Protein AF-A0A6M1SS33-F1 (afdb_monomer_lite)

Foldseek 3Di:
DQAQDDDPQWHFHAWDDADPVGTWTWIARNVVRDIDID

InterPro domains:
  IPR011009 Protein kinase-like d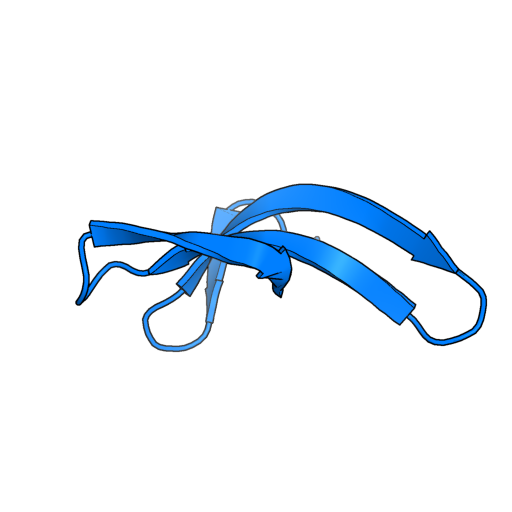omain superfamily [SSF56112] (5-38)

pLDDT: mean 95.75, std 4.2, range [75.06, 98.44]

Organism: NCBI:txid2709311

Radius of gyration: 9.82 Å; chains: 1; bounding box: 25×20×22 Å

Secondary structure (DSSP, 8-state):
--TT-EETTEEEEEEEEEETTEEEEEEEETTTTEEEE-

Sequence (38 aa):
MMIGKKISQYKIAEKIGEGGMGVVYLARDTKLDRDVAL

Structure (mmCIF, N/CA/C/O backbone):
data_AF-A0A6M1SS33-F1
#
_entry.id   AF-A0A6M1SS33-F1
#
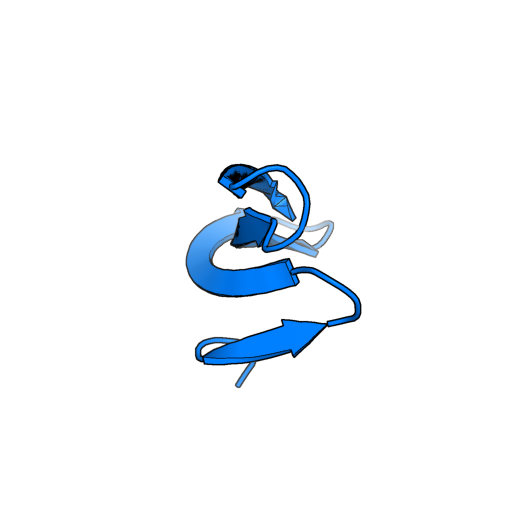loop_
_atom_site.group_PDB
_atom_site.id
_atom_site.type_symbol
_atom_site.label_atom_id
_atom_site.label_alt_id
_atom_site.label_comp_id
_atom_site.label_asym_id
_atom_site.label_entity_id
_atom_site.label_seq_id
_atom_site.pdbx_PDB_ins_code
_atom_site.Cartn_x
_atom_site.Cartn_y
_atom_site.Cartn_z
_atom_site.occupancy
_atom_site.B_iso_or_equiv
_atom_site.auth_seq_id
_atom_site.auth_comp_id
_atom_site.auth_asym_id
_atom_site.auth_atom_id
_atom_site.pdbx_PDB_model_num
ATOM 1 N N . MET A 1 1 ? 3.590 -13.207 -1.156 1.00 75.06 1 MET A N 1
ATOM 2 C CA . MET A 1 1 ? 2.127 -12.989 -1.208 1.00 75.06 1 MET A CA 1
ATOM 3 C C . MET A 1 1 ? 1.780 -11.804 -0.309 1.00 75.06 1 MET A C 1
ATOM 5 O O . MET A 1 1 ? 1.836 -11.958 0.903 1.00 75.06 1 MET A O 1
ATOM 9 N N . MET A 1 2 ? 1.548 -10.611 -0.873 1.00 87.62 2 MET A N 1
ATOM 10 C CA . MET A 1 2 ? 1.185 -9.404 -0.096 1.00 87.62 2 MET A CA 1
ATOM 11 C C . MET A 1 2 ? -0.316 -9.086 -0.134 1.00 87.62 2 MET A C 1
ATOM 13 O O . MET A 1 2 ? -0.826 -8.503 0.814 1.00 87.62 2 MET A O 1
ATOM 17 N N . ILE A 1 3 ? -1.029 -9.500 -1.184 1.00 93.44 3 ILE A N 1
ATOM 18 C CA . ILE A 1 3 ? -2.477 -9.292 -1.331 1.00 93.44 3 ILE A CA 1
ATOM 19 C C . ILE A 1 3 ? -3.236 -9.898 -0.145 1.00 93.44 3 ILE A C 1
ATOM 21 O O . ILE A 1 3 ? -2.932 -11.005 0.297 1.00 93.44 3 ILE A O 1
ATOM 25 N N . GLY A 1 4 ? -4.200 -9.148 0.392 1.00 91.25 4 GLY A N 1
ATOM 26 C CA . GLY A 1 4 ? -4.994 -9.521 1.562 1.00 91.25 4 GLY A CA 1
ATOM 27 C C . GLY A 1 4 ? -4.286 -9.309 2.903 1.00 91.25 4 GLY A C 1
ATOM 28 O O . GLY A 1 4 ? -4.941 -9.353 3.946 1.00 91.25 4 GLY A O 1
ATOM 29 N N . LYS A 1 5 ? -2.974 -9.034 2.909 1.00 96.06 5 LYS A N 1
ATOM 30 C CA . LYS A 1 5 ? -2.222 -8.767 4.137 1.00 96.06 5 LYS A CA 1
ATOM 31 C C . LYS A 1 5 ? -2.550 -7.376 4.675 1.00 96.06 5 LYS A C 1
ATOM 33 O O . LYS A 1 5 ? -2.712 -6.415 3.923 1.00 96.06 5 LYS A O 1
ATOM 38 N N . LYS A 1 6 ? -2.601 -7.266 6.002 1.00 96.19 6 LYS A N 1
ATOM 39 C CA . LYS A 1 6 ? -2.658 -5.986 6.707 1.00 96.19 6 LYS A CA 1
ATOM 40 C C . LYS A 1 6 ? -1.251 -5.566 7.132 1.00 96.19 6 LYS A C 1
ATOM 42 O O . LYS A 1 6 ? -0.540 -6.346 7.765 1.00 96.19 6 LYS A O 1
ATOM 47 N N . ILE A 1 7 ? -0.858 -4.344 6.789 1.00 95.31 7 ILE A N 1
ATOM 48 C CA . ILE A 1 7 ? 0.398 -3.711 7.19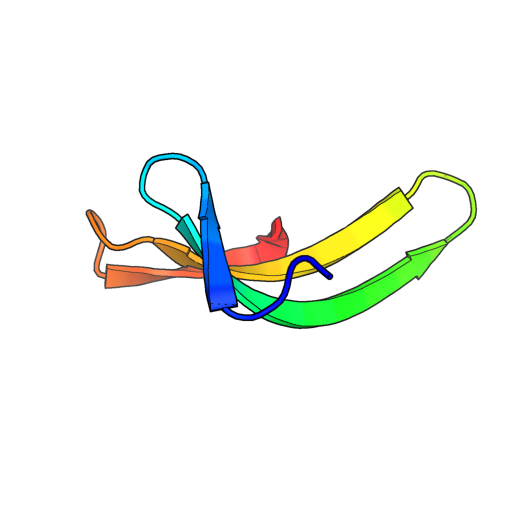4 1.00 95.31 7 ILE A CA 1
ATOM 49 C C . ILE A 1 7 ? 0.030 -2.409 7.904 1.00 95.31 7 ILE A C 1
ATOM 51 O O . ILE A 1 7 ? -0.429 -1.461 7.272 1.00 95.31 7 ILE A O 1
ATOM 55 N N . SER A 1 8 ? 0.199 -2.359 9.228 1.00 96.25 8 SER A N 1
ATOM 56 C CA . SER A 1 8 ? -0.301 -1.243 10.046 1.00 96.25 8 SER A CA 1
ATOM 57 C C . SER A 1 8 ? -1.808 -1.002 9.808 1.00 96.25 8 SER A C 1
ATOM 59 O O . SER A 1 8 ? -2.601 -1.929 9.979 1.00 96.25 8 SER A O 1
ATOM 61 N N . GLN A 1 9 ? -2.227 0.204 9.408 1.00 97.31 9 GLN A N 1
ATOM 62 C CA . GLN A 1 9 ? -3.613 0.516 9.030 1.00 97.31 9 GLN A CA 1
ATOM 63 C C . GLN A 1 9 ? -3.967 0.196 7.568 1.00 97.31 9 GLN A C 1
ATOM 65 O O . GLN A 1 9 ? -5.098 0.432 7.162 1.00 97.31 9 GLN A O 1
ATOM 70 N N . TYR A 1 10 ? -3.037 -0.325 6.769 1.00 98.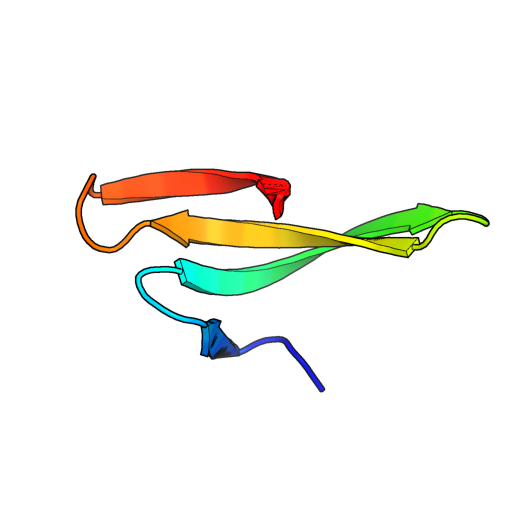12 10 TYR A N 1
ATOM 71 C CA . TYR A 1 10 ? -3.257 -0.557 5.344 1.00 98.12 10 TYR A CA 1
ATOM 72 C C . TYR A 1 10 ? -3.618 -2.012 5.073 1.00 98.12 10 TYR A C 1
ATOM 74 O O . TYR A 1 10 ? -2.928 -2.922 5.535 1.00 98.12 10 TYR A O 1
ATOM 82 N N . LYS A 1 11 ? -4.678 -2.250 4.302 1.00 97.88 11 LYS A N 1
ATOM 83 C CA . LYS A 1 11 ? -5.026 -3.577 3.776 1.00 97.88 11 LYS A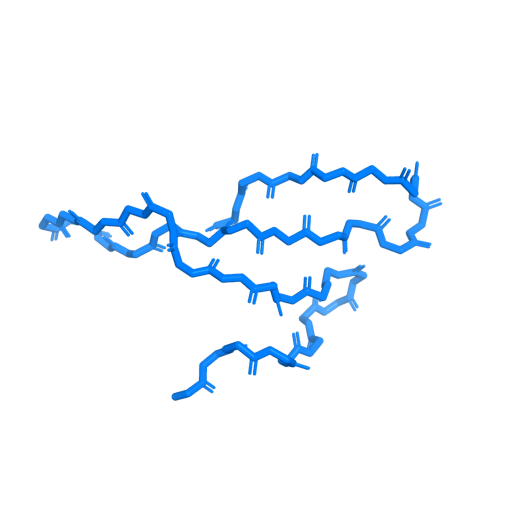 CA 1
ATOM 84 C C . LYS A 1 11 ? -4.687 -3.629 2.290 1.00 97.88 11 LYS A C 1
ATOM 86 O O . LYS A 1 11 ? -5.286 -2.886 1.520 1.00 97.88 11 LYS A O 1
ATOM 91 N N . ILE A 1 12 ? -3.754 -4.496 1.899 1.00 97.88 12 ILE A N 1
ATOM 92 C CA . ILE A 1 12 ? -3.320 -4.647 0.502 1.00 97.88 12 ILE A CA 1
ATOM 93 C C . ILE A 1 12 ? -4.436 -5.307 -0.319 1.00 97.88 12 ILE A C 1
ATOM 95 O O . ILE A 1 12 ? -4.880 -6.405 0.027 1.00 97.88 12 ILE A O 1
ATOM 99 N N . ALA A 1 13 ? -4.868 -4.660 -1.400 1.00 97.06 13 ALA A N 1
ATOM 100 C CA . ALA A 1 13 ? -5.941 -5.126 -2.277 1.00 97.06 13 ALA A CA 1
ATOM 101 C C . ALA A 1 13 ? -5.390 -5.824 -3.526 1.00 97.06 13 ALA A C 1
ATOM 103 O O . ALA A 1 13 ? -5.687 -6.990 -3.762 1.00 97.06 13 ALA A O 1
ATOM 104 N N . GLU A 1 14 ? -4.539 -5.145 -4.290 1.00 97.38 14 GLU A N 1
ATOM 105 C CA . GLU A 1 14 ? -3.959 -5.680 -5.522 1.00 97.38 14 GLU A CA 1
ATOM 106 C C . GLU A 1 14 ? -2.640 -4.986 -5.857 1.00 97.38 14 GLU A C 1
ATOM 108 O O . GLU A 1 14 ? -2.306 -3.943 -5.297 1.00 97.38 14 GLU A O 1
ATOM 113 N N . LYS A 1 15 ? -1.861 -5.584 -6.755 1.00 96.75 15 LYS A N 1
ATOM 114 C CA . LYS A 1 15 ? -0.658 -4.961 -7.304 1.00 96.75 15 LYS A CA 1
ATOM 115 C C . LYS A 1 15 ? -1.059 -4.094 -8.491 1.00 96.75 15 LYS A C 1
ATOM 117 O O . LYS A 1 15 ? -1.699 -4.598 -9.405 1.00 96.75 15 LYS A O 1
ATOM 122 N N . ILE A 1 16 ? -0.601 -2.848 -8.509 1.00 97.31 16 ILE A N 1
ATOM 123 C CA . ILE A 1 16 ? -0.921 -1.886 -9.574 1.00 97.31 16 ILE A CA 1
ATOM 124 C C . ILE A 1 16 ? 0.295 -1.474 -10.406 1.00 97.31 16 ILE A C 1
ATOM 126 O O . ILE A 1 16 ? 0.139 -0.899 -11.477 1.00 97.31 16 ILE A O 1
ATOM 130 N N . GLY A 1 17 ? 1.511 -1.790 -9.954 1.00 97.06 17 GLY A N 1
ATOM 131 C CA . GLY A 1 17 ? 2.724 -1.520 -10.719 1.00 97.06 17 GLY A CA 1
ATOM 132 C C . GLY A 1 17 ? 3.935 -2.284 -10.204 1.00 97.06 17 GLY A C 1
ATOM 133 O O . GLY A 1 17 ? 3.972 -2.732 -9.060 1.00 97.06 17 GLY A O 1
ATOM 134 N N . GLU A 1 18 ? 4.935 -2.450 -11.060 1.00 97.38 18 GLU A N 1
ATOM 135 C CA . GLU A 1 18 ? 6.266 -2.937 -10.698 1.00 97.38 18 GLU A CA 1
ATOM 136 C C . GLU A 1 18 ? 7.302 -2.323 -11.633 1.00 97.38 18 GLU A C 1
ATOM 138 O O . GLU A 1 18 ? 7.050 -2.138 -12.822 1.00 97.38 18 GLU A O 1
ATOM 143 N N . GLY A 1 19 ? 8.472 -2.025 -11.081 1.00 95.75 19 GLY A N 1
ATOM 144 C CA . GLY A 1 19 ? 9.641 -1.593 -11.827 1.00 95.75 19 GLY A CA 1
ATOM 145 C C . GLY A 1 19 ? 10.923 -1.926 -11.072 1.00 95.75 19 GLY A C 1
ATOM 146 O O . GLY A 1 19 ? 10.896 -2.557 -10.017 1.00 95.75 19 GLY A O 1
ATOM 147 N N . GLY A 1 20 ? 12.064 -1.463 -11.586 1.00 95.12 20 GLY A N 1
ATOM 148 C CA . GLY A 1 20 ? 13.381 -1.814 -11.038 1.00 95.12 20 GLY A CA 1
ATOM 149 C C . GLY A 1 20 ? 13.614 -1.428 -9.569 1.00 95.12 20 GLY A C 1
ATOM 150 O O . GLY A 1 20 ? 14.493 -1.997 -8.933 1.00 95.12 20 GLY A O 1
ATOM 151 N N . MET A 1 21 ? 12.831 -0.495 -9.016 1.00 88.31 21 MET A N 1
ATOM 152 C CA . MET A 1 21 ? 12.938 -0.052 -7.618 1.00 88.31 21 MET A CA 1
ATOM 153 C C . MET A 1 21 ? 11.883 -0.665 -6.682 1.00 88.31 21 MET A C 1
ATOM 155 O O . MET A 1 21 ? 11.932 -0.404 -5.482 1.00 88.31 21 MET A O 1
ATOM 159 N N . GLY A 1 22 ? 10.942 -1.477 -7.184 1.00 94.56 22 GLY A N 1
ATOM 160 C CA . GLY A 1 22 ? 9.956 -2.144 -6.331 1.00 94.56 22 GLY A CA 1
ATOM 161 C C . GLY A 1 22 ? 8.586 -2.375 -6.963 1.00 94.56 22 GLY A C 1
ATOM 162 O O . GLY A 1 22 ? 8.378 -2.205 -8.164 1.00 94.56 22 GLY A O 1
ATOM 163 N N . VAL A 1 23 ? 7.644 -2.777 -6.109 1.00 96.12 23 VAL A N 1
ATOM 164 C CA . VAL A 1 23 ? 6.259 -3.114 -6.455 1.00 96.12 23 VAL A CA 1
ATOM 165 C C . VAL A 1 23 ? 5.327 -2.142 -5.747 1.00 96.12 23 VAL A C 1
ATOM 167 O O . VAL A 1 23 ? 5.471 -1.950 -4.544 1.00 96.12 23 VAL A O 1
ATOM 170 N N . VAL A 1 24 ? 4.367 -1.585 -6.481 1.00 96.50 24 VAL A N 1
ATOM 171 C CA . VAL A 1 24 ? 3.337 -0.685 -5.954 1.00 96.50 24 VAL A CA 1
ATOM 172 C C . VAL A 1 24 ? 2.019 -1.444 -5.839 1.00 96.50 24 VAL A C 1
ATOM 174 O O . VAL A 1 24 ? 1.593 -2.123 -6.782 1.00 96.50 24 VAL A O 1
ATOM 177 N N . TYR A 1 25 ? 1.359 -1.312 -4.696 1.00 97.75 25 TYR A N 1
ATOM 178 C CA . TYR A 1 25 ? 0.074 -1.928 -4.402 1.00 97.75 25 TYR A CA 1
ATOM 179 C C . TYR A 1 25 ? -1.019 -0.885 -4.183 1.00 97.75 25 TYR A C 1
ATOM 181 O O . TYR A 1 25 ? -0.796 0.156 -3.575 1.00 97.75 25 TYR A O 1
ATOM 189 N N . LEU A 1 26 ? -2.235 -1.209 -4.608 1.00 97.81 26 LEU A N 1
ATOM 190 C CA . LEU A 1 26 ? -3.436 -0.556 -4.108 1.00 97.81 26 LEU A CA 1
ATOM 191 C C . LEU A 1 26 ? -3.725 -1.086 -2.702 1.00 97.81 26 LEU A C 1
ATOM 193 O O . LEU A 1 26 ? -3.759 -2.302 -2.481 1.00 97.81 26 LEU A O 1
ATOM 197 N N . ALA A 1 27 ? -3.963 -0.190 -1.752 1.00 98.44 27 ALA A N 1
ATOM 198 C CA . ALA A 1 27 ? -4.329 -0.542 -0.389 1.00 98.44 27 ALA A CA 1
ATOM 199 C C . ALA A 1 27 ? -5.448 0.355 0.151 1.00 98.44 27 ALA A C 1
ATOM 201 O O . ALA A 1 27 ? -5.539 1.526 -0.203 1.00 98.44 27 ALA A O 1
ATOM 202 N N . ARG A 1 28 ? -6.268 -0.177 1.064 1.00 98.38 28 ARG A N 1
ATOM 203 C CA . ARG A 1 28 ? -7.248 0.607 1.834 1.00 98.38 28 ARG A CA 1
ATOM 204 C C . ARG A 1 28 ? -6.616 1.071 3.139 1.00 98.38 28 ARG A C 1
ATOM 206 O O . ARG A 1 28 ? -6.204 0.230 3.941 1.00 98.38 28 ARG A O 1
ATOM 213 N N . ASP A 1 29 ? -6.572 2.376 3.382 1.00 98.31 29 ASP A N 1
ATOM 214 C CA . ASP A 1 29 ? -6.304 2.934 4.708 1.00 98.31 29 ASP A CA 1
ATOM 215 C C . ASP A 1 29 ? -7.555 2.765 5.576 1.00 98.31 29 ASP A C 1
ATOM 217 O O . ASP A 1 29 ? -8.560 3.443 5.375 1.00 98.31 29 ASP A O 1
ATOM 221 N N . THR A 1 30 ? -7.511 1.857 6.551 1.00 96.94 30 THR A N 1
ATOM 222 C CA . THR A 1 30 ? -8.672 1.554 7.399 1.00 96.94 30 THR A CA 1
ATOM 223 C C . THR A 1 30 ? -8.982 2.640 8.430 1.00 96.94 30 THR A C 1
ATOM 225 O O . THR A 1 30 ? -10.005 2.543 9.095 1.00 96.94 30 THR A O 1
ATOM 228 N N . LYS A 1 31 ? -8.096 3.625 8.637 1.00 97.62 31 LYS A N 1
ATOM 229 C CA . LYS A 1 31 ? -8.341 4.740 9.568 1.00 97.62 31 LYS A CA 1
ATOM 230 C C . LYS A 1 31 ? -9.012 5.916 8.872 1.00 97.62 31 LYS A C 1
ATOM 232 O O . LYS A 1 31 ? -9.898 6.531 9.451 1.00 97.62 31 LYS A O 1
ATOM 237 N N . LEU A 1 32 ? -8.560 6.233 7.659 1.00 98.12 32 LEU A N 1
ATOM 238 C CA . LEU A 1 32 ? -9.085 7.345 6.859 1.00 98.12 32 LEU A CA 1
ATOM 239 C C . LEU A 1 32 ? -10.161 6.916 5.856 1.00 98.12 32 LEU A C 1
ATOM 241 O O . LEU A 1 32 ? -10.709 7.765 5.164 1.00 98.12 32 LEU A O 1
ATOM 245 N N . ASP A 1 33 ? -10.421 5.612 5.766 1.00 97.38 33 ASP A N 1
ATOM 246 C CA . ASP A 1 33 ? -11.374 4.991 4.851 1.00 97.38 33 ASP A CA 1
ATOM 247 C C . ASP A 1 33 ? -11.210 5.461 3.396 1.00 97.38 33 ASP A C 1
ATOM 249 O O . ASP A 1 33 ? -12.145 5.899 2.727 1.00 97.38 33 ASP A O 1
ATOM 253 N N . ARG 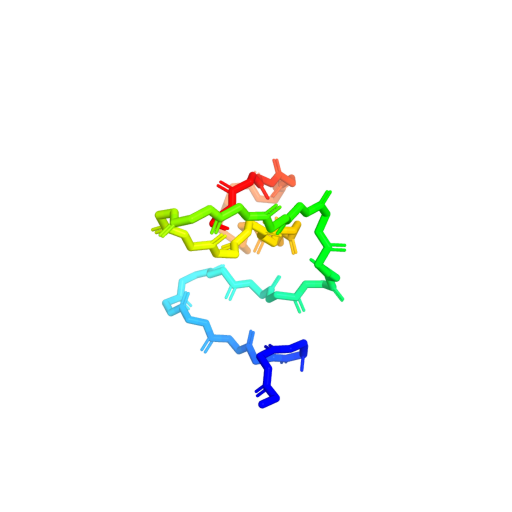A 1 34 ? -9.974 5.375 2.895 1.00 98.12 34 ARG A N 1
ATOM 254 C CA . ARG A 1 34 ? -9.629 5.764 1.522 1.00 98.12 34 ARG A CA 1
ATOM 255 C C . ARG A 1 34 ? -8.625 4.817 0.894 1.00 98.12 34 ARG A C 1
ATOM 257 O O . ARG A 1 34 ? -7.861 4.152 1.596 1.00 98.12 34 ARG A O 1
ATOM 264 N N . ASP A 1 35 ? -8.594 4.818 -0.427 1.00 98.25 35 ASP A N 1
ATOM 265 C CA . ASP A 1 35 ? -7.631 4.038 -1.191 1.00 98.25 35 ASP A CA 1
ATOM 266 C C . ASP A 1 35 ? -6.326 4.821 -1.370 1.00 98.25 35 ASP A C 1
ATOM 268 O O . ASP A 1 35 ? -6.329 6.045 -1.524 1.00 98.25 35 ASP A O 1
ATOM 272 N N . VAL A 1 36 ? -5.200 4.114 -1.302 1.00 97.94 36 VAL A N 1
ATOM 273 C CA . VAL A 1 36 ? -3.847 4.669 -1.416 1.00 97.94 36 VAL A CA 1
ATOM 274 C C . VAL A 1 36 ? -2.949 3.739 -2.230 1.00 97.94 36 VAL A C 1
ATOM 276 O O . VAL A 1 36 ? -3.187 2.532 -2.293 1.00 97.94 36 VAL A O 1
ATOM 279 N N . ALA A 1 37 ? -1.896 4.303 -2.819 1.00 97.50 37 ALA A N 1
ATOM 280 C CA . ALA A 1 37 ? -0.792 3.541 -3.391 1.00 97.50 37 ALA A CA 1
ATOM 281 C C . ALA A 1 37 ? 0.287 3.327 -2.318 1.00 97.50 37 ALA A C 1
ATOM 283 O O . ALA A 1 37 ? 0.695 4.292 -1.665 1.00 97.50 37 ALA A O 1
ATOM 284 N N . LEU A 1 38 ? 0.711 2.075 -2.130 1.00 94.31 38 LEU A N 1
ATOM 285 C CA . LEU A 1 38 ? 1.729 1.650 -1.165 1.00 94.31 38 LEU A CA 1
ATOM 286 C C . LEU A 1 38 ? 2.924 1.001 -1.864 1.00 94.31 38 LEU A C 1
ATOM 288 O O . LEU A 1 38 ? 2.680 0.172 -2.771 1.00 94.31 38 LEU A O 1
#